Protein AF-A0A010RWL3-F1 (afdb_monomer_lite)

pLDDT: mean 80.43, std 17.82, range [36.38, 95.56]

Secondary structure (DSSP, 8-state):
----------PPPHHHHHHHHHHHHEEEETTEEEETTT--EEEGGGTTS-----TT-TTTT----HHHHHHHHHHHHS-----

Structure (mmCIF, N/CA/C/O backbone):
data_AF-A0A010RWL3-F1
#
_entry.id   AF-A0A010RWL3-F1
#
loop_
_atom_site.group_PDB
_atom_site.id
_atom_site.type_symbol
_atom_site.label_atom_id
_atom_site.label_alt_id
_atom_site.label_comp_id
_atom_site.label_asym_id
_atom_site.label_entity_id
_atom_site.label_seq_id
_atom_site.pdbx_PDB_ins_code
_atom_site.Cartn_x
_atom_site.Cartn_y
_atom_site.Cartn_z
_atom_s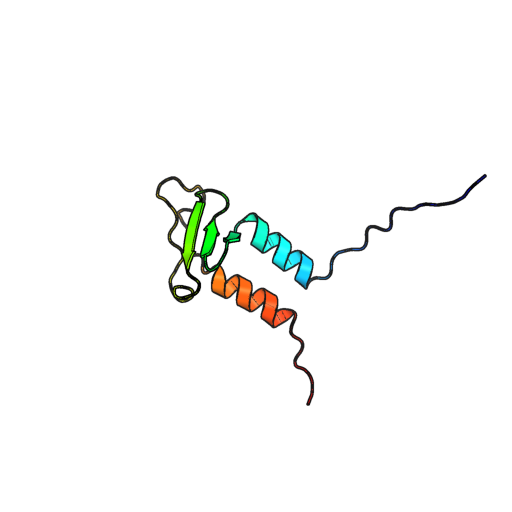ite.occupancy
_atom_site.B_iso_or_equiv
_atom_site.auth_seq_id
_atom_site.auth_comp_id
_atom_site.auth_asym_id
_atom_site.auth_atom_id
_atom_site.pdbx_PDB_model_num
ATOM 1 N N . MET A 1 1 ? 6.936 37.158 31.275 1.00 38.97 1 MET A N 1
ATOM 2 C CA . MET A 1 1 ? 7.557 35.829 31.447 1.00 38.97 1 MET A CA 1
ATOM 3 C C . MET A 1 1 ? 6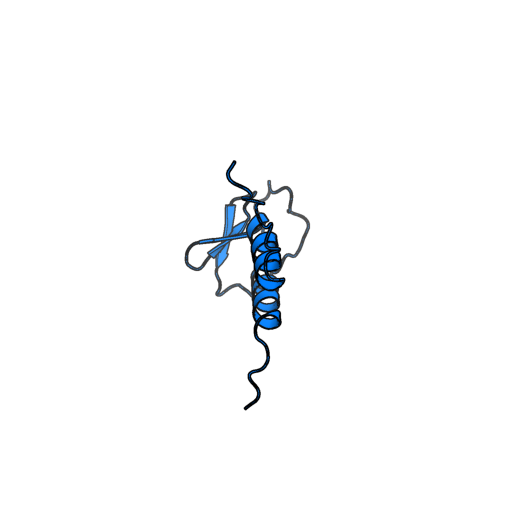.450 34.801 31.294 1.00 38.97 1 MET A C 1
ATOM 5 O O . MET A 1 1 ? 5.732 34.563 32.251 1.00 38.97 1 MET A O 1
ATOM 9 N N . GLU A 1 2 ? 6.245 34.284 30.084 1.00 40.28 2 GLU A N 1
ATOM 10 C CA . GLU A 1 2 ? 5.352 33.143 29.838 1.00 40.28 2 GLU A CA 1
ATOM 11 C C . GLU A 1 2 ? 6.178 31.856 29.916 1.00 40.28 2 GLU A C 1
ATOM 13 O O . GLU A 1 2 ? 7.194 31.760 29.220 1.00 40.28 2 GLU A O 1
ATOM 18 N N . PRO A 1 3 ? 5.806 30.874 30.751 1.00 54.28 3 PRO A N 1
ATOM 19 C CA . PRO A 1 3 ? 6.440 29.575 30.715 1.00 54.28 3 PRO A CA 1
ATOM 20 C C . PRO A 1 3 ? 5.685 28.622 29.773 1.00 54.28 3 PRO A C 1
ATOM 22 O O . PRO A 1 3 ? 4.471 28.475 29.847 1.00 54.28 3 PRO A O 1
ATOM 25 N N . GLN A 1 4 ? 6.485 27.906 28.979 1.00 48.66 4 GLN A N 1
ATOM 26 C CA . GLN A 1 4 ? 6.291 26.509 28.567 1.00 48.66 4 GLN A CA 1
ATOM 27 C C . GLN A 1 4 ? 5.289 26.204 27.437 1.00 48.66 4 GLN A C 1
ATOM 29 O O . GLN A 1 4 ? 4.117 25.930 27.658 1.00 48.66 4 GLN A O 1
ATOM 34 N N . SER A 1 5 ? 5.836 26.014 26.231 1.00 45.50 5 SER A N 1
ATOM 35 C CA . SER A 1 5 ? 5.339 24.999 25.293 1.00 45.50 5 SER A CA 1
ATOM 36 C C . SER A 1 5 ? 6.466 24.010 25.005 1.00 45.50 5 SER A C 1
ATOM 38 O O . SER A 1 5 ? 7.200 24.108 24.024 1.00 45.50 5 SER A O 1
ATOM 40 N N . ALA A 1 6 ? 6.671 23.085 25.945 1.00 48.41 6 ALA A N 1
ATOM 41 C CA . ALA A 1 6 ? 7.430 21.878 25.669 1.00 48.41 6 ALA A CA 1
ATOM 42 C C . ALA A 1 6 ? 6.573 21.037 24.719 1.00 48.41 6 ALA A C 1
ATOM 44 O O . ALA A 1 6 ? 5.530 20.516 25.118 1.00 48.41 6 ALA A O 1
ATOM 45 N N . ALA A 1 7 ? 6.990 20.956 23.456 1.00 51.00 7 ALA A N 1
ATOM 46 C CA . ALA A 1 7 ? 6.426 20.043 22.478 1.00 51.00 7 ALA A CA 1
ATOM 47 C C . ALA A 1 7 ? 6.487 18.622 23.053 1.00 51.00 7 ALA A C 1
ATOM 49 O O . ALA A 1 7 ? 7.545 17.999 23.128 1.00 51.00 7 ALA A O 1
ATOM 50 N N . GLN A 1 8 ? 5.348 18.133 23.534 1.00 47.00 8 GLN A N 1
ATOM 51 C CA . GLN A 1 8 ? 5.216 16.768 24.005 1.00 47.00 8 GLN A CA 1
ATOM 52 C C . GLN A 1 8 ? 5.264 15.875 22.768 1.00 47.00 8 GLN A C 1
ATOM 54 O O . GLN A 1 8 ? 4.273 15.740 22.052 1.00 47.00 8 GLN A O 1
ATOM 59 N N . SER A 1 9 ? 6.432 15.294 22.495 1.00 54.38 9 SER A N 1
ATOM 60 C CA . SER A 1 9 ? 6.604 14.213 21.527 1.00 54.38 9 SER A CA 1
ATOM 61 C C . SER A 1 9 ? 5.782 13.013 21.989 1.00 54.38 9 SER A C 1
ATOM 63 O O . SER A 1 9 ? 6.289 12.115 22.661 1.00 54.38 9 SER A O 1
ATOM 65 N N . ARG A 1 10 ? 4.480 13.016 21.695 1.00 63.78 10 ARG A N 1
ATOM 66 C CA . ARG A 1 10 ? 3.606 11.896 22.021 1.00 63.78 10 ARG A CA 1
ATOM 67 C C . ARG A 1 10 ? 4.007 10.751 21.104 1.00 63.78 10 ARG A C 1
ATOM 69 O O . ARG A 1 10 ? 3.772 10.809 19.900 1.00 63.78 10 ARG A O 1
ATOM 76 N N . ALA A 1 11 ? 4.680 9.752 21.671 1.00 67.94 11 ALA A N 1
ATOM 77 C CA . ALA A 1 11 ? 5.001 8.532 20.953 1.00 67.94 11 ALA A CA 1
ATOM 78 C C . ALA A 1 11 ? 3.705 7.968 20.360 1.00 67.94 11 ALA A C 1
ATOM 80 O O . ALA A 1 11 ? 2.684 7.880 21.047 1.00 67.94 11 ALA A O 1
ATOM 81 N N . LEU A 1 12 ? 3.739 7.655 19.067 1.00 72.75 12 LEU A N 1
ATOM 82 C CA . LEU A 1 12 ? 2.595 7.064 18.392 1.00 72.75 12 LEU A CA 1
ATOM 83 C C . LEU A 1 12 ? 2.259 5.708 19.030 1.00 72.75 12 LEU A C 1
ATOM 85 O O . LEU A 1 12 ? 3.184 4.977 19.408 1.00 72.75 12 LEU A O 1
ATOM 89 N N . PRO A 1 13 ? 0.967 5.351 19.123 1.00 84.94 13 PRO A N 1
ATOM 90 C CA . PRO A 1 13 ? 0.545 3.994 19.435 1.00 84.94 13 PRO A CA 1
ATOM 91 C C . PRO A 1 13 ? 1.313 2.958 18.605 1.00 84.94 13 PRO A C 1
ATOM 93 O O . PRO A 1 13 ? 1.669 3.197 17.448 1.00 84.94 13 PRO A O 1
ATOM 96 N N . ALA A 1 14 ? 1.566 1.785 19.188 1.00 86.12 14 ALA A N 1
ATOM 97 C CA . ALA A 1 14 ? 2.326 0.729 18.519 1.00 86.12 14 ALA A CA 1
ATOM 98 C C . ALA A 1 14 ? 1.692 0.302 17.182 1.00 86.12 14 ALA A C 1
ATOM 100 O O . ALA A 1 14 ? 2.414 -0.023 16.240 1.00 86.12 14 ALA A O 1
ATOM 101 N N . LEU A 1 15 ? 0.358 0.341 17.086 1.00 88.06 15 LEU A N 1
ATOM 102 C CA . LEU A 1 15 ? -0.377 0.093 15.847 1.00 88.06 15 LEU A CA 1
ATOM 103 C C . LEU A 1 15 ? -0.052 1.149 14.780 1.00 88.06 15 LEU A C 1
ATOM 105 O O . LEU A 1 15 ? 0.389 0.799 13.689 1.00 88.06 15 LEU A O 1
ATOM 109 N N . ASP A 1 16 ? -0.178 2.433 15.118 1.00 91.25 16 ASP A N 1
ATOM 110 C CA . ASP A 1 16 ? 0.103 3.550 14.210 1.00 91.25 16 ASP A CA 1
ATOM 111 C C . ASP A 1 16 ? 1.544 3.502 13.691 1.00 91.25 16 ASP A C 1
ATOM 113 O O . ASP A 1 16 ? 1.793 3.703 12.504 1.00 91.25 16 ASP A O 1
ATOM 117 N N . ARG A 1 17 ? 2.510 3.169 14.558 1.00 90.38 17 ARG A N 1
ATOM 118 C CA . ARG A 1 17 ? 3.913 2.997 14.154 1.00 90.38 17 ARG A CA 1
ATOM 119 C C . ARG A 1 17 ? 4.089 1.865 13.137 1.00 90.38 17 ARG A C 1
ATOM 121 O O . ARG A 1 17 ? 4.861 2.026 12.195 1.00 90.38 17 ARG A O 1
ATOM 128 N N . GLN A 1 18 ? 3.402 0.740 13.322 1.00 91.19 18 GLN A N 1
ATOM 129 C CA . GLN A 1 18 ? 3.473 -0.399 12.402 1.00 91.19 18 GLN A CA 1
ATOM 130 C C . GLN A 1 18 ? 2.809 -0.088 11.058 1.00 91.19 18 GLN A C 1
ATOM 132 O O . GLN A 1 18 ? 3.382 -0.384 10.011 1.00 91.19 18 GLN A O 1
ATOM 137 N N . VAL A 1 19 ? 1.648 0.575 11.072 1.00 92.19 19 VAL A N 1
ATOM 138 C CA . VAL A 1 19 ? 0.978 1.041 9.848 1.00 92.19 19 VAL A CA 1
ATOM 139 C C . VAL A 1 19 ? 1.862 2.038 9.097 1.00 92.19 19 VAL A C 1
ATOM 141 O O . VAL A 1 19 ? 2.007 1.935 7.879 1.00 92.19 19 VAL A O 1
ATOM 144 N N . LEU A 1 20 ? 2.510 2.968 9.805 1.00 92.56 20 LEU A N 1
ATOM 145 C CA . LEU A 1 20 ? 3.450 3.903 9.191 1.00 92.56 20 LEU A CA 1
ATOM 146 C C . LEU A 1 20 ? 4.641 3.187 8.559 1.00 92.56 20 LEU A C 1
ATOM 148 O O . LEU A 1 20 ? 5.017 3.529 7.442 1.00 92.56 20 LEU A O 1
ATOM 152 N N . GLU A 1 21 ? 5.219 2.191 9.227 1.00 91.81 21 GLU A N 1
ATOM 153 C CA . GLU A 1 21 ? 6.317 1.414 8.651 1.00 91.81 21 GLU A CA 1
ATOM 154 C C . GLU A 1 21 ? 5.879 0.667 7.385 1.00 91.81 21 GLU A C 1
ATOM 156 O O . GLU A 1 21 ? 6.552 0.743 6.358 1.00 91.81 21 GLU A O 1
ATOM 161 N N . HIS A 1 22 ? 4.698 0.043 7.412 1.00 91.94 22 HIS A N 1
ATOM 162 C CA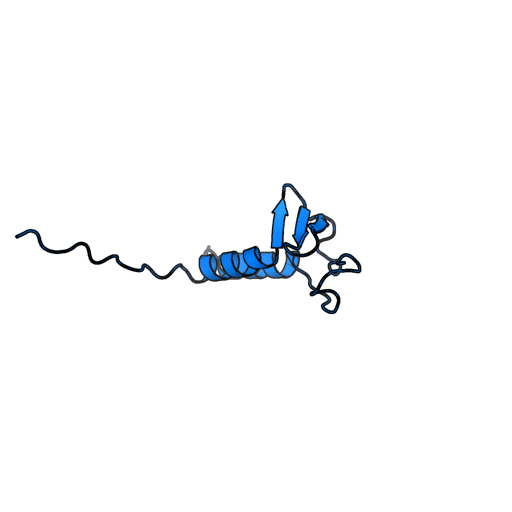 . HIS A 1 22 ? 4.108 -0.595 6.238 1.00 91.94 22 HIS A CA 1
ATOM 163 C C . HIS A 1 22 ? 3.922 0.403 5.081 1.00 91.94 22 HIS A C 1
ATOM 165 O O . HIS A 1 22 ? 4.280 0.111 3.937 1.00 91.94 22 HIS A O 1
ATOM 171 N N . SER A 1 23 ? 3.461 1.620 5.391 1.00 92.50 23 SER A N 1
ATOM 172 C CA . SER A 1 23 ? 3.224 2.673 4.396 1.00 92.50 23 SER A CA 1
ATOM 173 C C . SER A 1 23 ? 4.485 3.175 3.675 1.00 92.50 23 SER A C 1
ATOM 175 O O . SER A 1 23 ? 4.396 3.721 2.578 1.00 92.50 23 SER A O 1
ATOM 177 N N . ARG A 1 24 ? 5.684 2.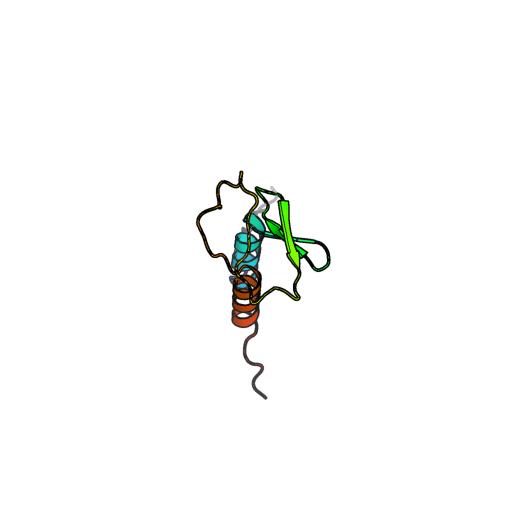965 4.243 1.00 91.94 24 ARG A N 1
ATOM 178 C CA . ARG A 1 24 ? 6.954 3.356 3.597 1.00 91.94 24 ARG A CA 1
ATOM 179 C C . ARG A 1 24 ? 7.240 2.532 2.344 1.00 91.94 24 ARG A C 1
ATOM 181 O O . ARG A 1 24 ? 7.846 3.034 1.396 1.00 91.94 24 ARG A O 1
ATOM 188 N N . ARG A 1 25 ? 6.829 1.262 2.345 1.00 90.38 25 ARG A N 1
ATOM 189 C CA . ARG A 1 25 ? 7.043 0.321 1.233 1.00 90.38 25 ARG A CA 1
ATOM 190 C C . ARG A 1 25 ? 5.804 0.187 0.351 1.00 90.38 25 ARG A C 1
ATOM 192 O O . ARG A 1 25 ? 5.940 -0.078 -0.845 1.00 90.38 25 ARG A O 1
ATOM 199 N N . TRP A 1 26 ? 4.621 0.406 0.926 1.00 93.94 26 TRP A N 1
ATOM 200 C CA . TRP A 1 26 ? 3.348 0.112 0.284 1.00 93.94 26 TRP A CA 1
ATOM 201 C C . TRP A 1 26 ? 2.354 1.264 0.384 1.00 93.94 26 TRP A C 1
ATOM 203 O O . TRP A 1 26 ? 2.152 1.840 1.445 1.00 93.94 26 TRP A O 1
ATOM 213 N N . VAL A 1 27 ? 1.669 1.562 -0.714 1.00 95.06 27 VAL A N 1
ATOM 214 C CA . VAL A 1 27 ? 0.600 2.563 -0.760 1.00 95.06 27 VAL A CA 1
ATOM 215 C C . VAL A 1 27 ? -0.691 1.894 -1.193 1.00 95.06 27 VAL A C 1
ATOM 217 O O . VAL A 1 27 ? -0.763 1.305 -2.272 1.00 95.06 27 VAL A O 1
ATOM 220 N N . LEU A 1 28 ? -1.727 2.014 -0.368 1.00 94.50 28 LEU A N 1
ATOM 221 C CA . LEU A 1 28 ? -3.075 1.604 -0.737 1.00 94.50 28 LEU A CA 1
ATOM 222 C C . LEU A 1 28 ? -3.707 2.679 -1.634 1.00 94.50 28 LEU A C 1
ATOM 224 O O . LEU A 1 28 ? -3.842 3.836 -1.241 1.00 94.50 28 LEU A O 1
ATOM 228 N N . SER A 1 29 ? -4.091 2.298 -2.848 1.00 94.00 29 SER A N 1
ATOM 229 C CA . SER A 1 29 ? -4.708 3.162 -3.853 1.00 94.00 29 SER A CA 1
ATOM 230 C C . SER A 1 29 ? -5.939 2.465 -4.428 1.00 94.00 29 SER A C 1
ATOM 232 O O . SER A 1 29 ? -5.839 1.535 -5.234 1.00 94.00 29 SER A O 1
ATOM 234 N N . GLY A 1 30 ? -7.121 2.889 -3.972 1.00 93.44 30 GLY A N 1
ATOM 235 C CA . GLY A 1 30 ? -8.365 2.169 -4.240 1.00 93.44 30 GLY A CA 1
ATOM 236 C C . GLY A 1 30 ? -8.290 0.743 -3.688 1.00 93.44 30 GLY A C 1
ATOM 237 O O . GLY A 1 30 ? -8.059 0.552 -2.498 1.00 93.44 30 GLY A O 1
ATOM 238 N N . ILE A 1 31 ? -8.449 -0.253 -4.564 1.00 94.56 31 ILE A N 1
ATOM 239 C CA . ILE A 1 31 ? -8.356 -1.684 -4.219 1.00 94.56 31 ILE A CA 1
ATOM 240 C C . ILE A 1 31 ? -6.953 -2.280 -4.411 1.00 94.56 31 ILE A C 1
ATOM 242 O O . ILE A 1 31 ? -6.782 -3.491 -4.279 1.00 94.56 31 ILE A O 1
ATOM 246 N N . TYR A 1 32 ? -5.970 -1.462 -4.788 1.00 95.19 32 TYR A N 1
ATOM 247 C CA . TYR A 1 32 ? -4.622 -1.916 -5.109 1.00 95.19 32 TYR A CA 1
ATOM 248 C C . TYR A 1 32 ? -3.646 -1.507 -4.022 1.00 95.19 32 TYR A C 1
ATOM 250 O O . TYR A 1 32 ? -3.611 -0.345 -3.624 1.00 95.19 32 TYR A O 1
ATOM 258 N N . LEU A 1 33 ? -2.788 -2.434 -3.618 1.00 94.38 33 LEU A N 1
ATOM 259 C CA . LEU A 1 33 ? -1.607 -2.118 -2.837 1.00 94.38 33 LEU A CA 1
ATOM 260 C C . LEU A 1 33 ? -0.422 -1.988 -3.790 1.00 94.38 33 LEU A C 1
ATOM 262 O O . LEU A 1 33 ? -0.154 -2.899 -4.575 1.00 94.38 33 LEU A O 1
ATOM 266 N N . ARG A 1 34 ? 0.250 -0.839 -3.764 1.00 94.81 34 ARG A N 1
ATOM 267 C CA . ARG A 1 34 ? 1.314 -0.486 -4.706 1.00 94.81 34 ARG A CA 1
ATOM 268 C C . ARG A 1 34 ? 2.656 -0.374 -4.015 1.00 94.81 34 ARG A C 1
ATOM 270 O O . ARG A 1 34 ? 2.741 0.202 -2.938 1.00 94.81 34 ARG A O 1
ATOM 277 N N . CYS A 1 35 ? 3.708 -0.859 -4.660 1.00 93.38 35 CYS A N 1
ATOM 278 C CA . CYS A 1 35 ? 5.071 -0.614 -4.210 1.00 93.38 35 CYS A CA 1
ATOM 279 C C . CYS A 1 35 ? 5.430 0.865 -4.414 1.00 93.38 35 CYS A C 1
ATOM 281 O O . CYS A 1 35 ? 5.245 1.401 -5.506 1.00 93.38 35 CYS A O 1
ATOM 283 N N . THR A 1 36 ? 5.998 1.512 -3.397 1.00 92.56 36 THR A N 1
ATOM 284 C CA . THR A 1 36 ? 6.436 2.919 -3.476 1.00 92.56 36 THR A CA 1
ATOM 285 C C . THR A 1 36 ? 7.640 3.134 -4.393 1.00 92.56 36 THR A C 1
ATOM 287 O O . THR A 1 36 ? 7.845 4.245 -4.872 1.00 92.56 36 THR A O 1
ATOM 290 N N . ILE A 1 37 ? 8.421 2.082 -4.661 1.00 90.88 37 ILE A N 1
ATOM 291 C CA . ILE A 1 37 ? 9.647 2.157 -5.465 1.00 90.88 37 ILE A CA 1
ATOM 292 C C . ILE A 1 37 ? 9.364 1.927 -6.950 1.00 90.88 37 ILE A C 1
ATOM 294 O O . ILE A 1 37 ? 9.764 2.735 -7.780 1.00 90.88 37 ILE A O 1
ATOM 298 N N . CYS A 1 38 ? 8.689 0.828 -7.304 1.00 91.69 38 CYS A N 1
ATOM 299 C CA . CYS A 1 38 ? 8.432 0.492 -8.710 1.00 91.69 38 CYS A CA 1
ATOM 300 C C . CYS A 1 38 ? 7.015 0.813 -9.196 1.00 91.69 38 CYS A C 1
ATOM 302 O O . CYS A 1 38 ? 6.739 0.666 -10.380 1.00 91.69 38 CYS A O 1
ATOM 304 N N . GLY A 1 39 ? 6.093 1.201 -8.311 1.00 91.56 39 GLY A N 1
ATOM 305 C CA . GLY A 1 39 ? 4.712 1.531 -8.681 1.00 91.56 39 GLY A CA 1
ATOM 306 C C . GLY A 1 39 ? 3.830 0.339 -9.077 1.00 91.56 39 GLY A C 1
ATOM 307 O O . GLY A 1 39 ? 2.619 0.524 -9.255 1.00 91.56 39 GLY A O 1
ATOM 308 N N . ALA A 1 40 ? 4.399 -0.872 -9.177 1.00 92.38 40 ALA A N 1
ATOM 309 C CA . ALA A 1 40 ? 3.654 -2.110 -9.393 1.00 92.38 40 ALA A CA 1
ATOM 310 C C . ALA A 1 40 ? 2.553 -2.241 -8.335 1.00 92.38 40 ALA A C 1
ATOM 312 O O . ALA A 1 40 ? 2.761 -1.875 -7.177 1.00 92.38 40 ALA A O 1
ATOM 313 N N . GLY A 1 41 ? 1.379 -2.720 -8.739 1.00 93.19 41 GLY A N 1
ATOM 314 C CA . GLY A 1 41 ? 0.209 -2.829 -7.877 1.00 93.19 41 GLY A CA 1
ATOM 315 C C . GLY A 1 41 ? -0.368 -4.234 -7.891 1.00 93.19 41 GLY A C 1
ATOM 316 O O . GLY A 1 41 ? -0.413 -4.864 -8.941 1.00 93.19 41 GLY A O 1
ATOM 317 N N . GLN A 1 42 ? -0.846 -4.687 -6.737 1.00 95.31 42 GLN A N 1
ATOM 318 C CA . GLN A 1 42 ? -1.559 -5.952 -6.580 1.00 95.31 42 GLN A CA 1
ATOM 319 C C . GLN A 1 42 ? -2.956 -5.677 -6.024 1.00 95.31 42 GLN A C 1
ATOM 321 O O . GLN A 1 42 ? -3.098 -4.931 -5.051 1.00 95.31 42 GLN A O 1
ATOM 326 N N . ALA A 1 43 ? -3.989 -6.260 -6.632 1.00 95.56 43 ALA A N 1
ATOM 327 C CA . ALA A 1 43 ? -5.360 -6.088 -6.159 1.00 95.56 43 ALA A CA 1
ATOM 328 C C . ALA A 1 43 ? -5.602 -6.850 -4.845 1.00 95.56 43 ALA A C 1
ATOM 330 O O . ALA A 1 43 ? -5.011 -7.902 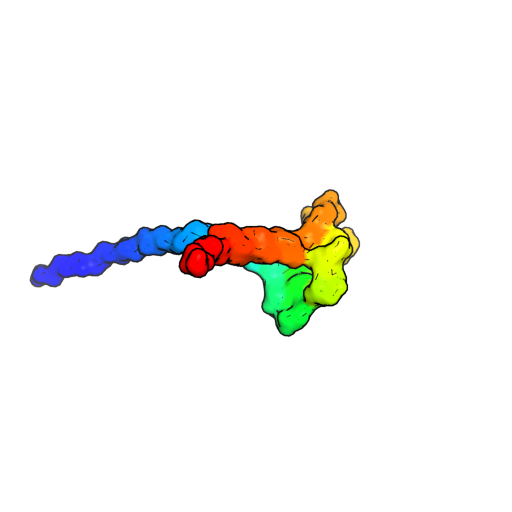-4.605 1.00 95.56 43 ALA A O 1
ATOM 331 N N . ALA A 1 44 ? -6.538 -6.375 -4.020 1.00 93.69 44 ALA A N 1
ATOM 332 C CA . ALA A 1 44 ? -6.938 -7.053 -2.780 1.00 93.69 44 ALA A CA 1
ATOM 333 C C . ALA A 1 44 ? -7.432 -8.496 -3.010 1.00 93.69 44 ALA A C 1
ATOM 335 O O . ALA A 1 44 ? -7.194 -9.383 -2.188 1.00 93.69 44 ALA A O 1
ATOM 336 N N . SER A 1 45 ? -8.067 -8.759 -4.158 1.00 95.00 45 SER A N 1
ATOM 337 C CA . SER A 1 45 ? -8.503 -10.101 -4.574 1.00 95.00 45 SER A CA 1
ATOM 338 C C . SER A 1 45 ? -7.344 -11.079 -4.792 1.00 95.00 45 SER A C 1
ATOM 340 O O . SER A 1 45 ? -7.549 -12.289 -4.807 1.00 95.00 45 SER A O 1
ATOM 342 N N . GLU A 1 46 ? -6.127 -10.568 -4.962 1.00 92.88 46 GLU A N 1
ATOM 343 C CA . GLU A 1 46 ? -4.910 -11.347 -5.187 1.00 92.88 46 GLU A CA 1
ATOM 344 C C . GLU A 1 46 ? -4.038 -11.444 -3.930 1.00 92.88 46 GLU A C 1
ATOM 346 O O . GLU A 1 46 ? -2.920 -11.941 -4.005 1.00 92.88 46 GLU A O 1
ATOM 351 N N . SER A 1 47 ? -4.552 -11.017 -2.774 1.00 92.06 47 SER A N 1
ATOM 352 C CA . SER A 1 47 ? -3.844 -10.975 -1.484 1.00 92.06 47 SER A CA 1
ATOM 353 C C . SER A 1 47 ? -3.157 -12.279 -1.066 1.00 92.06 47 SER A C 1
ATOM 355 O O . SER A 1 47 ? -2.164 -12.239 -0.348 1.00 92.06 47 SER A O 1
ATOM 357 N N . ASN A 1 48 ? -3.645 -13.432 -1.530 1.00 91.44 48 ASN A N 1
ATOM 358 C CA . ASN A 1 48 ? -3.060 -14.748 -1.243 1.00 91.44 48 ASN A CA 1
ATOM 359 C C . ASN A 1 48 ? -1.904 -15.141 -2.175 1.00 91.44 48 ASN A C 1
ATOM 361 O O . ASN A 1 48 ? -1.380 -16.250 -2.072 1.00 91.44 48 ASN A O 1
ATOM 365 N N . ARG A 1 49 ? -1.525 -14.277 -3.118 1.00 91.25 49 ARG A N 1
ATOM 366 C CA . ARG A 1 49 ? -0.410 -14.503 -4.038 1.00 91.25 49 ARG A CA 1
ATOM 367 C C . ARG A 1 49 ? 0.785 -13.645 -3.626 1.00 91.25 49 ARG A C 1
ATOM 369 O O . ARG A 1 49 ? 0.583 -12.516 -3.178 1.00 91.25 49 ARG A O 1
ATOM 376 N N . PRO A 1 50 ? 2.019 -14.136 -3.829 1.00 90.31 50 PRO A N 1
ATOM 377 C CA . PRO A 1 50 ? 3.201 -13.316 -3.610 1.00 90.31 50 PRO A CA 1
ATOM 378 C C . PRO A 1 50 ? 3.132 -12.074 -4.500 1.00 90.31 50 PRO A C 1
ATOM 380 O O . PRO A 1 50 ? 2.725 -12.156 -5.664 1.00 90.31 50 PRO A O 1
ATOM 383 N N . PHE A 1 51 ? 3.517 -10.930 -3.946 1.00 91.50 51 PHE A N 1
ATOM 384 C CA . PHE A 1 51 ? 3.596 -9.688 -4.694 1.00 91.50 51 PHE A CA 1
ATOM 385 C C . PHE A 1 51 ? 4.685 -9.792 -5.766 1.00 91.50 51 PHE A C 1
ATOM 387 O O . PHE A 1 51 ? 5.782 -10.295 -5.517 1.00 91.50 51 PHE A O 1
ATOM 394 N N . VAL A 1 52 ? 4.382 -9.312 -6.971 1.00 90.31 52 VAL A N 1
ATOM 395 C CA . VAL A 1 52 ? 5.315 -9.318 -8.101 1.00 90.31 52 VAL A CA 1
ATOM 396 C C . VAL A 1 52 ? 5.747 -7.885 -8.381 1.00 90.31 52 VAL A C 1
ATOM 398 O O . VAL A 1 52 ? 4.943 -7.045 -8.783 1.00 90.31 52 VAL A O 1
ATOM 401 N N . HIS A 1 53 ? 7.029 -7.606 -8.153 1.00 91.00 53 HIS A N 1
ATOM 402 C CA . HIS A 1 53 ? 7.633 -6.321 -8.489 1.00 91.00 53 HIS A CA 1
ATOM 403 C C . HIS A 1 53 ? 7.923 -6.207 -9.988 1.00 91.00 53 HIS A C 1
ATOM 405 O O . HIS A 1 53 ? 8.154 -7.205 -10.670 1.00 91.00 53 HIS A O 1
ATOM 411 N N . ASP A 1 54 ? 7.985 -4.968 -10.480 1.00 87.94 54 ASP A N 1
ATOM 412 C CA . ASP A 1 54 ? 8.564 -4.691 -11.793 1.00 87.94 54 ASP A CA 1
ATOM 413 C C . ASP A 1 54 ? 10.061 -5.060 -11.836 1.00 87.94 54 ASP A C 1
ATOM 415 O O . ASP A 1 54 ? 10.768 -4.957 -10.828 1.00 87.94 54 ASP A O 1
ATOM 419 N N . SER A 1 55 ? 10.539 -5.466 -13.015 1.00 80.94 55 SER A N 1
ATOM 420 C CA . SER A 1 55 ? 11.897 -5.972 -13.269 1.00 80.94 55 SER A CA 1
ATOM 421 C C . SER A 1 55 ? 13.037 -5.034 -12.841 1.00 80.94 55 SER A C 1
ATOM 423 O O . SER A 1 55 ? 14.138 -5.507 -12.567 1.00 80.94 55 SER A O 1
ATOM 425 N N . GLY A 1 56 ? 12.779 -3.725 -12.728 1.00 80.75 56 GLY A N 1
ATOM 426 C CA . GLY A 1 56 ? 13.752 -2.725 -12.269 1.00 80.75 56 GLY A CA 1
ATOM 427 C C . GLY A 1 56 ? 13.700 -2.390 -10.774 1.00 80.75 56 GLY A C 1
ATOM 428 O O . GLY A 1 56 ? 14.391 -1.475 -10.328 1.00 80.75 56 GLY A O 1
ATOM 429 N N . CYS A 1 57 ? 12.860 -3.061 -9.980 1.00 85.44 57 CYS A N 1
ATOM 430 C CA . CYS A 1 57 ? 12.690 -2.698 -8.576 1.00 85.44 57 CYS A CA 1
ATOM 431 C C . CYS A 1 57 ? 13.889 -3.127 -7.720 1.00 85.44 57 CYS A C 1
ATOM 433 O O . CYS A 1 57 ? 14.301 -4.284 -7.744 1.00 85.44 57 CYS A O 1
ATOM 435 N N . ALA A 1 58 ? 14.363 -2.235 -6.848 1.00 82.25 58 ALA A N 1
ATOM 436 C CA . ALA A 1 58 ? 15.376 -2.563 -5.841 1.00 82.25 58 ALA A CA 1
ATOM 437 C C . ALA A 1 58 ? 14.909 -3.627 -4.816 1.00 82.25 58 ALA A C 1
ATOM 439 O O . ALA A 1 58 ? 15.731 -4.181 -4.093 1.00 82.25 58 ALA A O 1
ATOM 440 N N . CYS A 1 59 ? 13.604 -3.930 -4.757 1.00 72.50 59 CYS A N 1
ATOM 441 C CA . CYS A 1 59 ? 13.000 -4.940 -3.875 1.00 72.50 59 CYS A CA 1
ATOM 442 C C . CYS A 1 59 ? 12.732 -6.294 -4.564 1.00 72.50 59 CYS A C 1
ATOM 444 O O . CYS A 1 59 ? 12.028 -7.130 -4.009 1.00 72.50 59 CYS A O 1
ATOM 446 N N . THR A 1 60 ? 13.270 -6.526 -5.764 1.00 64.56 60 THR A N 1
ATOM 447 C CA . THR A 1 60 ? 12.959 -7.675 -6.646 1.00 64.56 60 THR A CA 1
ATOM 448 C C . THR A 1 60 ? 13.179 -9.076 -6.054 1.00 64.56 60 THR A C 1
ATOM 450 O O . THR A 1 60 ? 12.741 -10.049 -6.665 1.00 64.56 60 THR A O 1
ATOM 453 N N . SER A 1 61 ? 13.832 -9.228 -4.898 1.00 58.03 61 SER A N 1
ATOM 454 C CA . SER A 1 61 ? 14.222 -10.542 -4.364 1.00 58.03 61 SER A CA 1
ATOM 455 C C . SER A 1 61 ? 13.298 -11.131 -3.294 1.00 58.03 61 SER A C 1
ATOM 457 O O . SER A 1 61 ? 13.502 -12.283 -2.904 1.00 58.03 61 SER A O 1
ATOM 459 N N . VAL A 1 62 ? 12.286 -10.402 -2.814 1.00 63.62 62 VAL A N 1
ATOM 460 C CA . VAL A 1 62 ? 11.471 -10.858 -1.678 1.00 63.62 62 VAL A CA 1
ATOM 461 C C . VAL A 1 62 ? 10.086 -11.302 -2.148 1.00 63.62 62 VAL A C 1
ATOM 463 O O . VAL A 1 62 ? 9.381 -10.564 -2.832 1.00 63.62 62 VAL A O 1
ATOM 466 N N . ARG A 1 63 ? 9.672 -12.522 -1.769 1.00 72.88 63 ARG A N 1
ATOM 467 C CA . ARG A 1 63 ? 8.260 -12.941 -1.827 1.00 72.88 63 ARG A CA 1
ATOM 468 C C . ARG A 1 63 ? 7.494 -12.205 -0.729 1.00 72.88 63 ARG A C 1
ATOM 470 O O . ARG A 1 63 ? 7.185 -12.788 0.305 1.00 72.88 63 ARG A O 1
ATOM 477 N N . ASP A 1 64 ? 7.252 -10.921 -0.945 1.00 83.62 64 ASP A N 1
ATOM 478 C CA . ASP A 1 64 ? 6.472 -10.095 -0.032 1.00 83.62 64 ASP A CA 1
ATOM 479 C C . ASP A 1 64 ? 4.978 -10.458 -0.161 1.00 83.62 64 ASP A C 1
ATOM 481 O O . ASP A 1 64 ? 4.464 -10.659 -1.266 1.00 83.62 64 ASP A O 1
ATOM 485 N N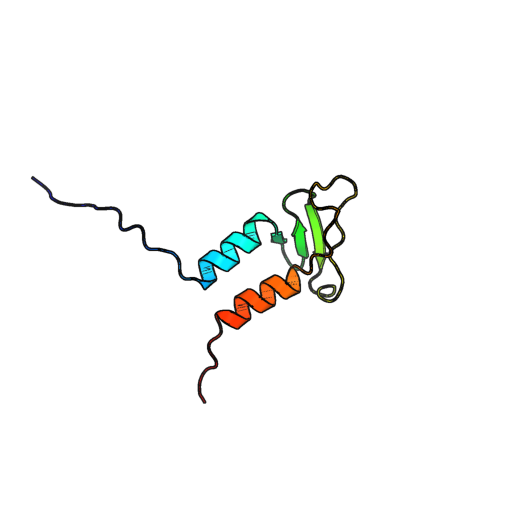 . TYR A 1 65 ? 4.271 -10.540 0.969 1.00 91.31 65 TYR A N 1
ATOM 486 C CA . TYR A 1 65 ? 2.812 -10.708 1.031 1.00 91.31 65 TYR A CA 1
ATOM 487 C C . TYR A 1 65 ? 2.211 -9.496 1.735 1.00 91.31 65 TYR A C 1
ATOM 489 O O . TYR A 1 65 ? 1.792 -9.571 2.891 1.00 91.31 65 TYR A O 1
ATOM 497 N N . PRO A 1 66 ? 2.175 -8.339 1.066 1.00 91.62 66 PRO A N 1
ATOM 498 C CA . PRO A 1 66 ? 1.978 -7.089 1.773 1.00 91.62 66 PRO A CA 1
ATOM 499 C C . PRO A 1 66 ? 0.535 -6.934 2.283 1.00 91.62 66 PRO A C 1
ATOM 501 O O . PRO A 1 66 ? 0.300 -6.294 3.303 1.00 91.62 66 PRO A O 1
ATOM 504 N N . TRP A 1 67 ? -0.433 -7.611 1.659 1.00 94.19 67 TRP A N 1
ATOM 505 C CA . TRP A 1 67 ? -1.790 -7.721 2.198 1.00 94.19 67 TRP A CA 1
ATOM 506 C C . TRP A 1 67 ? -1.869 -8.548 3.483 1.00 94.19 67 TRP A C 1
ATOM 508 O O . TRP A 1 67 ? -2.648 -8.205 4.371 1.00 94.19 67 TRP A O 1
ATOM 518 N N . HIS A 1 68 ? -1.083 -9.623 3.597 1.00 93.62 68 HIS A N 1
ATOM 519 C CA . HIS A 1 68 ? -1.025 -10.427 4.822 1.00 93.62 68 HIS A CA 1
ATOM 520 C C . HIS A 1 68 ? -0.342 -9.642 5.938 1.00 93.62 68 HIS A C 1
ATOM 522 O O . HIS A 1 68 ? -0.870 -9.601 7.043 1.00 93.62 68 HIS A O 1
ATOM 528 N N . ASP A 1 69 ? 0.756 -8.945 5.634 1.00 91.69 69 ASP A N 1
ATOM 529 C CA . ASP A 1 69 ? 1.425 -8.063 6.596 1.00 91.69 69 ASP A CA 1
ATOM 530 C C . ASP A 1 69 ? 0.467 -6.994 7.130 1.00 91.69 69 ASP A C 1
ATOM 532 O O . ASP A 1 69 ? 0.358 -6.806 8.341 1.00 91.69 69 ASP A O 1
ATOM 536 N N . LEU A 1 70 ? -0.281 -6.329 6.242 1.00 92.38 70 LEU A N 1
ATOM 537 C CA . LEU A 1 70 ? -1.267 -5.330 6.644 1.00 92.38 70 LEU A CA 1
ATOM 538 C C . LEU A 1 70 ? -2.375 -5.941 7.514 1.00 92.38 70 LEU A C 1
ATOM 540 O O . LEU A 1 70 ? -2.730 -5.366 8.542 1.00 92.38 70 LEU A O 1
ATOM 544 N N . ALA A 1 71 ? -2.898 -7.112 7.141 1.00 92.88 71 ALA A N 1
ATOM 545 C CA . ALA A 1 71 ? -3.906 -7.813 7.933 1.00 92.88 71 ALA A CA 1
ATOM 546 C C . ALA A 1 71 ? -3.381 -8.187 9.331 1.00 92.88 71 ALA A C 1
ATOM 548 O O . ALA A 1 71 ? -4.087 -7.983 10.316 1.00 92.88 71 ALA A O 1
ATOM 549 N N . CYS A 1 72 ? -2.137 -8.663 9.434 1.00 91.62 72 CYS A N 1
ATOM 550 C CA . CYS A 1 72 ? -1.479 -8.967 10.704 1.00 91.62 72 CYS A CA 1
ATOM 551 C C . CYS A 1 72 ? -1.322 -7.720 11.581 1.00 91.62 72 CYS A C 1
ATOM 553 O O . CYS A 1 72 ? -1.673 -7.759 12.759 1.00 91.62 72 CYS A O 1
ATOM 555 N N . ILE A 1 73 ? -0.854 -6.604 11.011 1.00 91.00 73 ILE A N 1
ATOM 556 C CA . ILE A 1 73 ? -0.713 -5.330 11.733 1.00 91.00 73 ILE A CA 1
ATOM 557 C C . ILE A 1 73 ? -2.058 -4.908 12.333 1.00 91.00 73 ILE A C 1
ATOM 559 O O . ILE A 1 73 ? -2.132 -4.571 13.513 1.00 91.00 73 ILE A O 1
ATOM 563 N N . LEU A 1 74 ? -3.131 -4.966 11.540 1.00 90.12 74 LEU A N 1
ATOM 564 C CA . LEU A 1 74 ? -4.469 -4.568 11.980 1.00 90.12 74 LEU A CA 1
ATOM 565 C C . LEU A 1 74 ? -5.075 -5.547 12.995 1.00 90.12 74 LEU A C 1
ATOM 567 O O . LEU A 1 74 ? -5.737 -5.112 13.934 1.00 90.12 74 LEU A O 1
ATOM 571 N N . ALA A 1 75 ? -4.819 -6.849 12.851 1.00 87.12 75 ALA A N 1
ATOM 572 C CA . ALA A 1 75 ? -5.287 -7.865 13.790 1.00 87.12 75 ALA A CA 1
ATOM 573 C C . ALA A 1 75 ? -4.629 -7.733 15.173 1.00 87.12 75 ALA A C 1
ATOM 575 O O . ALA A 1 75 ? -5.294 -7.938 16.181 1.00 87.12 75 ALA A O 1
ATOM 576 N N . LEU A 1 76 ? -3.353 -7.337 15.241 1.00 75.62 76 LEU A N 1
ATOM 577 C CA . LEU A 1 76 ? -2.645 -7.109 16.509 1.00 75.62 76 LEU A CA 1
ATOM 578 C C . LEU A 1 76 ? -3.178 -5.899 17.290 1.00 75.62 76 LEU A C 1
ATOM 580 O O . LEU A 1 76 ? -3.026 -5.841 18.507 1.00 75.62 76 LEU A O 1
ATOM 584 N N . GLY A 1 77 ? -3.780 -4.929 16.599 1.00 63.31 77 GLY A N 1
ATOM 585 C CA . GLY A 1 77 ? -4.463 -3.793 17.222 1.00 63.31 77 GLY A CA 1
ATOM 586 C C . GLY A 1 77 ? -5.927 -4.064 17.573 1.00 63.31 77 GLY A C 1
ATOM 587 O O . GLY A 1 77 ? -6.521 -3.313 18.344 1.00 63.31 77 GLY A O 1
ATOM 588 N N . ALA A 1 78 ? -6.511 -5.123 17.013 1.00 60.28 78 ALA A N 1
ATOM 589 C CA . ALA A 1 78 ? -7.853 -5.573 17.333 1.00 60.28 78 ALA A CA 1
ATOM 590 C C . ALA A 1 78 ? -7.782 -6.468 18.574 1.00 60.28 78 ALA A C 1
ATOM 592 O O . ALA A 1 78 ? -7.750 -7.693 18.472 1.00 60.28 78 ALA A O 1
ATOM 593 N N . GLU A 1 79 ? -7.732 -5.860 19.761 1.00 51.94 79 GLU A N 1
ATOM 594 C CA . GLU A 1 79 ? -7.940 -6.626 20.988 1.00 51.94 79 GLU A CA 1
ATOM 595 C C . GLU A 1 79 ? -9.242 -7.443 20.862 1.00 51.94 79 GLU A C 1
ATOM 597 O O . GLU A 1 79 ? -10.246 -6.926 20.349 1.00 51.94 79 GLU A O 1
ATOM 602 N N . PRO A 1 80 ? -9.257 -8.721 21.286 1.00 46.16 80 PRO A N 1
ATOM 603 C CA . PRO A 1 80 ? -10.483 -9.495 21.311 1.00 46.16 80 PRO A CA 1
ATOM 604 C C . PRO A 1 80 ? -11.439 -8.788 22.266 1.00 46.16 80 PRO A C 1
ATOM 606 O O . PRO A 1 80 ? -11.209 -8.720 23.470 1.00 46.16 80 PRO A O 1
ATOM 609 N N . GLN A 1 81 ? -12.508 -8.225 21.713 1.00 49.81 81 GLN A N 1
ATOM 610 C CA . GLN A 1 81 ? -13.608 -7.678 22.490 1.00 49.81 81 GLN A CA 1
ATOM 611 C C . GLN A 1 81 ? -14.192 -8.845 23.292 1.00 49.81 81 GLN A C 1
ATOM 613 O O . GLN A 1 81 ? -14.927 -9.663 22.736 1.00 49.81 81 GLN A O 1
ATOM 618 N N . CYS A 1 82 ? -13.799 -8.971 24.563 1.00 36.38 82 CYS A N 1
ATOM 619 C CA . CYS A 1 82 ? -14.424 -9.886 25.511 1.00 36.38 82 CYS A CA 1
ATOM 620 C C . CYS A 1 82 ? -15.942 -9.704 25.411 1.00 36.38 82 CYS A C 1
ATOM 622 O O . CYS A 1 82 ? -16.454 -8.615 25.674 1.00 36.38 82 CYS A O 1
ATOM 624 N N . ARG A 1 83 ? -16.633 -10.762 24.986 1.00 38.44 83 ARG A N 1
ATOM 625 C CA . ARG A 1 83 ? -18.089 -10.870 25.003 1.00 38.44 83 ARG A CA 1
ATOM 626 C C . ARG A 1 83 ? -18.515 -11.733 26.175 1.00 38.44 83 ARG A C 1
ATOM 628 O O . ARG A 1 83 ? -17.812 -12.736 26.428 1.00 38.44 83 ARG A O 1
#

Radius of gyration: 17.64 Å; chains: 1; bounding box: 34×51×45 Å

Organism: NCBI:txid1042209

Foldseek 3Di:
DDDDDPPPPPPDDPLVVLVVVLCQQWDDDPQWIAGPFQRQTDGVVCLVAFGQGDPPGPVRPDSDSSSVSNVVSVVVVPDPPDD

Sequence (83 aa):
MEPQSAAQSRALPALDRQVLEHSRRWVLSGIYLRCTICGAGQAASESNRPFVHDSGCACTSVRDYPWHDLACILALGAEPQCR